Protein AF-A0A6N7FME1-F1 (afdb_monomer)

pLDDT: mean 81.4, std 13.8, range [43.5, 94.56]

Nearest PDB structures (foldseek):
  6wge-assembly1_A  TM=6.041E-01  e=8.818E-01  Homo sapiens
  6wg3-assembly1_A  TM=5.925E-01  e=1.196E+00  Homo sapiens
  2xsx-assembly1_A  TM=4.482E-01  e=1.621E+00  Homo sapiens

Sequence (65 aa):
MRDKGCPAGCEADIVTIALRGASGCDITLTSCSGCDHRWWRRDGALVELHDLLDELSPAALRRVS

Secondary structure (DSSP, 8-state):
----S-TT---S-EEEEEEE-TTS-EEEEEEETTT--EEEEETTEEE-HHHHHHHHSHHHHTT--

Mean predicted aligned error: 6.88 Å

Radius of gyration: 13.34 Å; Cα contacts (8 Å, |Δi|>4): 104; chains: 1; bounding box: 29×16×37 Å

Foldseek 3Di:
DDDDDDPVPDPADKDKDWDQFLVRWIKIWIAGPPPRDIWIDTNRHTDDPVVVVVCVDPVNNVVSD

Solvent-accessible surface area (backbone atoms only — not comparable to full-atom values): 4075 Å² total; per-residue (Å²): 135,84,82,85,66,37,92,88,70,49,93,44,61,74,50,76,47,82,45,78,41,89,91,71,45,47,32,33,47,34,33,25,75,72,76,68,53,69,51,35,26,50,77,82,43,80,48,59,69,68,71,53,46,58,59,71,28,72,74,44,55,59,72,78,106

Structure (mmCIF, N/CA/C/O backbone):
data_AF-A0A6N7FME1-F1
#
_entry.id   AF-A0A6N7FME1-F1
#
loop_
_atom_site.group_PDB
_atom_site.id
_atom_site.type_symbol
_atom_site.label_atom_id
_atom_site.label_alt_id
_atom_site.label_comp_id
_atom_site.label_asym_id
_atom_site.label_entity_id
_atom_site.label_seq_id
_atom_site.pdbx_PDB_ins_code
_atom_site.Cartn_x
_atom_site.Cartn_y
_atom_site.Cartn_z
_atom_site.occupancy
_atom_site.B_iso_or_equiv
_atom_site.auth_seq_id
_atom_site.auth_comp_id
_atom_site.auth_asym_id
_atom_site.auth_atom_id
_atom_site.pdbx_PDB_model_num
ATOM 1 N N . MET A 1 1 ? 11.133 -8.989 4.221 1.00 43.50 1 MET A N 1
ATOM 2 C CA . MET A 1 1 ? 10.688 -9.721 3.012 1.00 43.50 1 MET A CA 1
ATOM 3 C C . MET A 1 1 ? 10.796 -8.738 1.850 1.00 43.50 1 MET A C 1
ATOM 5 O O . MET A 1 1 ? 10.302 -7.634 2.005 1.00 43.50 1 MET A O 1
ATOM 9 N N . ARG A 1 2 ? 11.554 -9.033 0.784 1.00 49.22 2 ARG A N 1
ATOM 10 C CA . ARG A 1 2 ? 11.764 -8.106 -0.350 1.00 49.22 2 ARG A CA 1
ATOM 11 C C . ARG A 1 2 ? 10.565 -8.202 -1.302 1.00 49.22 2 ARG A C 1
ATOM 13 O O . ARG A 1 2 ? 10.366 -9.274 -1.869 1.00 49.22 2 ARG A O 1
ATOM 20 N N . ASP A 1 3 ? 9.808 -7.121 -1.483 1.00 57.31 3 ASP A N 1
ATOM 21 C CA . ASP A 1 3 ? 8.829 -7.009 -2.571 1.00 57.31 3 ASP A CA 1
ATOM 22 C C . ASP A 1 3 ? 9.575 -7.064 -3.912 1.00 57.31 3 ASP A C 1
ATOM 24 O O . ASP A 1 3 ? 10.429 -6.227 -4.210 1.00 57.31 3 ASP A O 1
ATOM 28 N N . LYS A 1 4 ? 9.317 -8.112 -4.699 1.00 66.06 4 LYS A N 1
ATOM 29 C CA . LYS A 1 4 ? 9.908 -8.295 -6.026 1.00 66.06 4 LYS A CA 1
ATOM 30 C C . LYS A 1 4 ? 9.077 -7.540 -7.066 1.00 66.06 4 LYS A C 1
ATOM 32 O O . LYS A 1 4 ? 8.284 -8.144 -7.774 1.00 66.06 4 LYS A O 1
ATOM 37 N N . GLY A 1 5 ? 9.301 -6.233 -7.162 1.00 78.38 5 GLY A N 1
ATOM 38 C CA . GLY A 1 5 ? 8.871 -5.423 -8.304 1.00 78.38 5 GLY A CA 1
ATOM 39 C C . GLY A 1 5 ? 7.381 -5.086 -8.361 1.00 78.38 5 GLY A C 1
ATOM 40 O O . GLY A 1 5 ? 6.594 -5.422 -7.476 1.00 78.38 5 GLY A O 1
ATOM 41 N N . CYS A 1 6 ? 7.009 -4.354 -9.409 1.00 88.06 6 CYS A N 1
ATOM 42 C CA . CYS A 1 6 ? 5.640 -3.912 -9.616 1.00 88.06 6 CYS A CA 1
ATOM 43 C C . CYS A 1 6 ? 4.761 -5.053 -10.152 1.00 88.06 6 CYS A C 1
ATOM 45 O O . CYS A 1 6 ? 5.127 -5.669 -11.154 1.00 88.06 6 CYS A O 1
ATOM 47 N N . PRO A 1 7 ? 3.565 -5.281 -9.579 1.00 85.94 7 PRO A N 1
ATOM 48 C CA . PRO A 1 7 ? 2.607 -6.271 -10.081 1.00 85.94 7 PRO A CA 1
ATOM 49 C C . PRO A 1 7 ? 2.192 -6.051 -11.541 1.00 85.94 7 PRO A C 1
ATOM 51 O O . PRO A 1 7 ? 1.880 -7.006 -12.245 1.00 85.94 7 PRO A O 1
ATOM 54 N N . ALA A 1 8 ? 2.223 -4.801 -12.012 1.00 86.44 8 ALA A N 1
ATOM 55 C CA . ALA A 1 8 ? 1.926 -4.445 -13.397 1.00 86.44 8 ALA A CA 1
ATOM 56 C C . ALA A 1 8 ? 3.091 -4.728 -14.370 1.00 86.44 8 ALA A C 1
ATOM 58 O O . ALA A 1 8 ? 2.997 -4.391 -15.547 1.00 86.44 8 ALA A O 1
ATOM 59 N N . GLY A 1 9 ? 4.198 -5.312 -13.897 1.00 86.38 9 GLY A N 1
ATOM 60 C CA . GLY A 1 9 ? 5.367 -5.631 -14.720 1.00 86.38 9 GLY A CA 1
ATOM 61 C C . GLY A 1 9 ? 6.292 -4.443 -14.996 1.00 86.38 9 GLY A C 1
ATOM 62 O O . GLY A 1 9 ? 7.156 -4.536 -15.861 1.00 86.38 9 GLY A O 1
ATOM 63 N N . CYS A 1 10 ? 6.128 -3.326 -14.277 1.00 85.38 10 CYS A N 1
ATOM 64 C CA . CYS A 1 10 ? 7.058 -2.196 -14.347 1.00 85.38 10 CYS A CA 1
ATOM 65 C C . CYS A 1 10 ? 8.414 -2.581 -13.710 1.00 85.38 10 CYS A C 1
ATOM 67 O O . CYS A 1 10 ? 8.447 -3.156 -12.620 1.00 85.38 10 CYS A O 1
ATOM 69 N N . GLU A 1 11 ? 9.528 -2.204 -14.347 1.00 87.12 11 GLU A N 1
ATOM 70 C CA . GLU A 1 11 ? 10.894 -2.356 -13.804 1.00 87.12 11 GLU A CA 1
ATOM 71 C C . GLU A 1 11 ? 11.402 -1.078 -13.103 1.00 87.12 11 GLU A C 1
ATOM 73 O O . GLU A 1 11 ? 12.602 -0.836 -13.014 1.00 87.12 11 GLU A O 1
ATOM 78 N N . ALA A 1 12 ? 10.491 -0.226 -12.631 1.00 88.81 12 ALA A N 1
ATOM 79 C CA . ALA A 1 12 ? 10.838 1.012 -11.939 1.00 88.81 12 ALA A CA 1
ATOM 80 C C . ALA A 1 12 ? 10.911 0.824 -10.416 1.00 88.81 12 ALA A C 1
ATOM 82 O O . ALA A 1 12 ? 10.458 -0.184 -9.865 1.00 88.81 12 ALA A O 1
ATOM 83 N N . ASP A 1 13 ? 11.454 1.833 -9.737 1.00 91.06 13 ASP A N 1
ATOM 84 C CA . ASP A 1 13 ? 11.563 1.840 -8.282 1.00 91.06 13 ASP A CA 1
ATOM 85 C C . ASP A 1 13 ? 10.198 1.754 -7.595 1.00 91.06 13 ASP A C 1
ATOM 87 O O . ASP A 1 13 ? 9.188 2.300 -8.052 1.00 91.06 13 ASP A O 1
ATOM 91 N N . ILE A 1 14 ? 10.199 1.089 -6.443 1.00 92.50 14 ILE A N 1
ATOM 92 C CA . ILE A 1 14 ? 9.027 0.922 -5.598 1.00 92.50 14 ILE A CA 1
ATOM 93 C C . ILE A 1 14 ? 9.164 1.807 -4.361 1.00 92.50 14 ILE A C 1
ATOM 95 O O . ILE A 1 14 ? 10.128 1.691 -3.603 1.00 92.50 14 ILE A O 1
ATOM 99 N N . VAL A 1 15 ? 8.171 2.661 -4.130 1.00 92.94 15 VAL A N 1
ATOM 100 C CA . VAL A 1 15 ? 8.062 3.494 -2.929 1.00 92.94 15 VAL A CA 1
ATOM 101 C C . VAL A 1 15 ? 7.113 2.808 -1.957 1.00 92.94 15 VAL A C 1
ATOM 103 O O . VAL A 1 15 ? 6.039 2.364 -2.349 1.00 92.94 15 VAL A O 1
ATOM 106 N N . THR A 1 16 ? 7.501 2.699 -0.685 1.00 92.94 16 THR A N 1
ATOM 107 C CA . THR A 1 16 ? 6.660 2.103 0.365 1.00 92.94 16 THR A CA 1
ATOM 108 C C . THR A 1 16 ? 6.521 3.056 1.540 1.00 92.94 16 THR A C 1
ATOM 110 O O . THR A 1 16 ? 7.514 3.575 2.047 1.00 92.94 16 THR A O 1
ATOM 113 N N . ILE A 1 17 ? 5.285 3.256 1.985 1.00 91.88 17 ILE A N 1
ATOM 114 C CA . ILE A 1 17 ? 4.927 4.050 3.158 1.00 91.88 17 ILE A CA 1
ATOM 115 C C . ILE A 1 17 ? 4.286 3.106 4.170 1.00 91.88 17 ILE A C 1
ATOM 117 O O . ILE A 1 17 ? 3.296 2.447 3.859 1.00 91.88 17 ILE A O 1
ATOM 121 N N . ALA A 1 18 ? 4.847 3.048 5.377 1.00 91.06 18 ALA A N 1
ATOM 122 C CA . ALA A 1 18 ? 4.263 2.317 6.493 1.00 91.06 18 ALA A CA 1
ATOM 123 C C . ALA A 1 18 ? 3.332 3.226 7.306 1.00 91.06 18 ALA A C 1
ATOM 125 O O . ALA A 1 18 ? 3.669 4.365 7.630 1.00 91.06 18 ALA A O 1
ATOM 126 N N . LEU A 1 19 ? 2.164 2.695 7.635 1.00 86.75 19 LEU A N 1
ATOM 127 C CA . LEU A 1 19 ? 1.097 3.302 8.411 1.00 86.75 19 LEU A CA 1
ATOM 128 C C . LEU A 1 19 ? 0.764 2.341 9.551 1.00 86.75 19 LEU A C 1
ATOM 130 O O . LEU A 1 19 ? 0.722 1.127 9.361 1.00 86.75 19 LEU A O 1
ATOM 134 N N . ARG A 1 20 ? 0.495 2.875 10.740 1.00 81.75 20 ARG A N 1
ATOM 135 C CA . ARG A 1 20 ? 0.012 2.060 11.853 1.00 81.75 20 ARG A CA 1
ATOM 136 C C . ARG A 1 20 ? -1.501 2.187 11.942 1.00 81.75 20 ARG A C 1
ATOM 138 O O . ARG A 1 20 ? -2.012 3.289 12.140 1.00 81.75 20 ARG A O 1
ATOM 145 N N . GLY A 1 21 ? -2.198 1.068 11.767 1.00 73.56 21 GLY A N 1
ATOM 146 C CA . GLY A 1 21 ? -3.644 0.993 11.912 1.00 73.56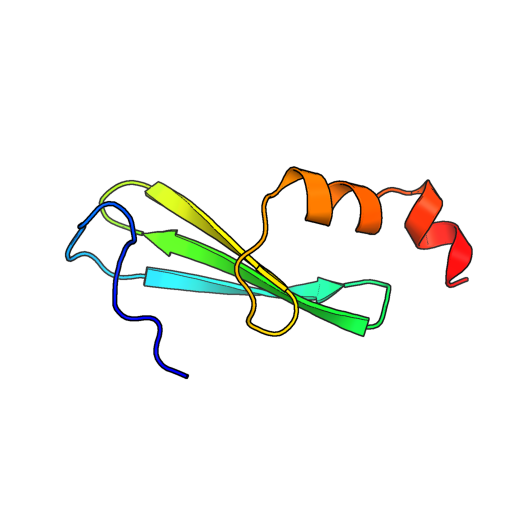 21 GLY A CA 1
ATOM 147 C C . GLY A 1 21 ? -4.071 1.204 13.362 1.00 73.56 21 GLY A C 1
ATOM 148 O O . GLY A 1 21 ? -3.320 0.936 14.301 1.00 73.56 21 GLY A O 1
ATOM 149 N N . ALA A 1 22 ? -5.303 1.666 13.562 1.00 72.69 22 ALA A N 1
ATOM 150 C CA . ALA A 1 22 ? -5.835 1.925 14.900 1.00 72.69 22 ALA A CA 1
ATOM 151 C C . ALA A 1 22 ? -6.026 0.654 15.741 1.00 72.69 22 ALA A C 1
ATOM 153 O O . ALA A 1 22 ? -5.970 0.707 16.964 1.00 72.69 22 ALA A O 1
ATOM 154 N N . SER A 1 23 ? -6.204 -0.495 15.088 1.00 73.38 23 SER A N 1
ATOM 155 C CA . SER A 1 23 ? -6.231 -1.820 15.715 1.00 73.38 23 SER A CA 1
ATOM 156 C C . SER A 1 23 ? -4.832 -2.364 16.044 1.00 73.38 23 SER A C 1
ATOM 158 O O . SER A 1 23 ? -4.714 -3.477 16.551 1.00 73.38 23 SER A O 1
ATOM 160 N N . GLY A 1 24 ? -3.769 -1.601 15.759 1.00 78.88 24 GLY A N 1
ATOM 161 C CA . GLY A 1 24 ? -2.378 -2.003 15.963 1.00 78.88 24 GLY A CA 1
ATOM 162 C C . GLY A 1 24 ? -1.772 -2.820 14.819 1.00 78.88 24 GLY A C 1
ATOM 163 O O . GLY A 1 24 ? -0.603 -3.183 14.924 1.00 78.88 24 GLY A O 1
ATOM 164 N N . CYS A 1 25 ? -2.524 -3.083 13.744 1.00 81.69 25 CYS A N 1
ATOM 165 C CA . CYS A 1 25 ? -2.005 -3.735 12.539 1.00 81.69 25 CYS A CA 1
ATOM 166 C C . CYS A 1 25 ? -1.034 -2.828 11.770 1.00 81.69 25 CYS A C 1
ATOM 168 O O . CYS A 1 25 ? -1.162 -1.595 11.775 1.00 81.69 25 CYS A O 1
ATOM 170 N N . ASP A 1 26 ? -0.076 -3.445 11.082 1.00 89.12 26 ASP A N 1
ATOM 171 C CA . ASP A 1 26 ? 0.852 -2.732 10.209 1.00 89.12 26 ASP A CA 1
ATOM 172 C C . ASP A 1 26 ? 0.262 -2.671 8.798 1.00 89.12 26 ASP A C 1
ATOM 174 O O . ASP A 1 26 ? 0.012 -3.694 8.156 1.00 89.12 26 ASP A O 1
ATOM 178 N N . ILE A 1 27 ? 0.038 -1.456 8.308 1.00 90.56 27 ILE A N 1
ATOM 179 C CA . ILE A 1 27 ? -0.492 -1.193 6.973 1.00 90.56 27 ILE A CA 1
ATOM 180 C C . ILE A 1 27 ? 0.641 -0.609 6.137 1.00 90.56 27 ILE A C 1
ATOM 182 O O . ILE A 1 27 ? 1.314 0.327 6.561 1.00 90.56 27 ILE A O 1
ATOM 186 N N . THR A 1 28 ? 0.856 -1.108 4.926 1.00 92.81 28 THR A N 1
ATOM 187 C CA . THR A 1 28 ? 1.775 -0.476 3.975 1.00 92.81 28 THR A CA 1
ATOM 188 C C . THR A 1 28 ? 1.057 -0.106 2.693 1.00 92.81 28 THR A C 1
ATOM 190 O O . THR A 1 28 ? 0.359 -0.923 2.095 1.00 92.81 28 THR A O 1
ATOM 193 N N . LEU A 1 29 ? 1.255 1.139 2.261 1.00 93.25 29 LEU A N 1
ATOM 194 C CA . LEU A 1 29 ? 0.967 1.575 0.902 1.00 93.25 29 LEU A CA 1
ATOM 195 C C . LEU A 1 29 ? 2.245 1.441 0.088 1.00 93.25 29 LEU A C 1
ATOM 197 O O . LEU A 1 29 ? 3.276 2.010 0.452 1.00 93.25 29 LEU A O 1
ATOM 201 N N . THR A 1 30 ? 2.155 0.758 -1.039 1.00 94.56 30 THR A N 1
ATOM 202 C CA . THR A 1 30 ? 3.261 0.614 -1.973 1.00 94.56 30 THR A CA 1
ATOM 203 C C . THR A 1 30 ? 2.858 1.146 -3.347 1.00 94.56 30 THR A C 1
ATOM 205 O O . THR A 1 30 ? 1.740 0.905 -3.803 1.00 94.56 30 THR A O 1
ATOM 208 N N . SER A 1 31 ? 3.752 1.885 -4.008 1.00 94.00 31 SER A N 1
ATOM 209 C CA . SER A 1 31 ?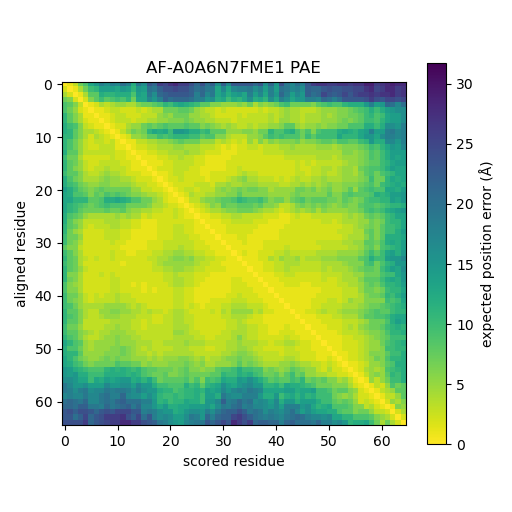 3.544 2.425 -5.356 1.00 94.00 31 SER A CA 1
ATOM 210 C C . SER A 1 31 ? 4.756 2.211 -6.272 1.00 94.00 31 SER A C 1
ATOM 212 O O . SER A 1 31 ? 5.902 2.297 -5.830 1.00 94.00 31 SER A O 1
ATOM 214 N N . CYS A 1 32 ? 4.515 1.939 -7.563 1.00 94.19 32 CYS A N 1
ATOM 215 C CA . CYS A 1 32 ? 5.561 1.960 -8.601 1.00 94.19 32 CYS A CA 1
ATOM 216 C C . CYS A 1 32 ? 5.761 3.393 -9.116 1.00 94.19 32 CYS A C 1
ATOM 218 O O . CYS A 1 32 ? 4.807 4.026 -9.564 1.00 94.19 32 CYS A O 1
ATOM 220 N N . SER A 1 33 ? 7.005 3.877 -9.138 1.00 93.00 33 SER A N 1
ATOM 221 C CA . SER A 1 33 ? 7.345 5.218 -9.645 1.00 93.00 33 SER A CA 1
ATOM 222 C C . SER A 1 33 ? 7.166 5.372 -11.161 1.00 93.00 33 SER A C 1
ATOM 224 O O . SER A 1 33 ? 6.991 6.485 -11.647 1.00 93.00 33 SER A O 1
ATOM 226 N N . GLY A 1 34 ? 7.191 4.264 -11.910 1.00 93.62 34 GLY A N 1
ATOM 227 C CA . GLY A 1 34 ? 7.091 4.259 -13.372 1.00 93.62 34 GLY A CA 1
ATOM 228 C C . GLY A 1 34 ? 5.668 4.209 -13.936 1.00 93.62 34 GLY A C 1
ATOM 229 O O . GLY A 1 34 ? 5.421 4.786 -14.988 1.00 93.62 34 GLY A O 1
ATOM 230 N N . CYS A 1 35 ? 4.731 3.523 -13.272 1.00 93.50 35 CYS A N 1
ATOM 231 C CA . CYS A 1 35 ? 3.357 3.349 -13.774 1.00 93.50 35 CYS A CA 1
ATOM 232 C C . CYS A 1 35 ? 2.265 3.798 -12.796 1.00 93.50 35 CYS A C 1
ATOM 234 O O . CYS A 1 35 ? 1.086 3.658 -13.106 1.00 93.50 35 CYS A O 1
ATOM 236 N N . ASP A 1 36 ? 2.647 4.295 -11.616 1.00 92.62 36 ASP A N 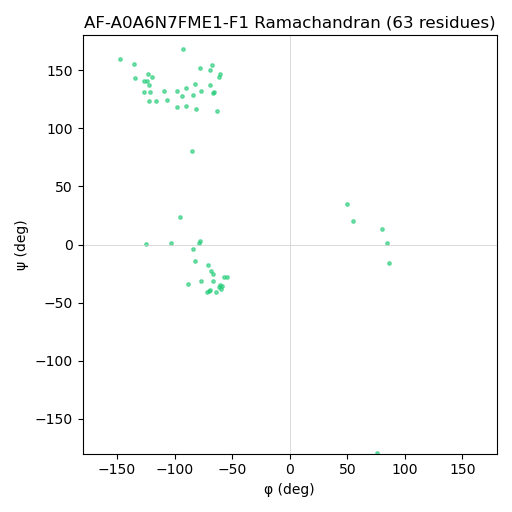1
ATOM 237 C CA . ASP A 1 36 ? 1.741 4.706 -10.536 1.00 92.62 36 ASP A CA 1
ATOM 238 C C .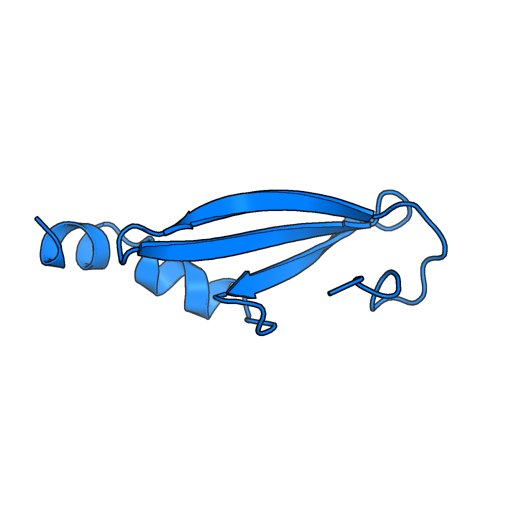 ASP A 1 36 ? 0.753 3.610 -10.092 1.00 92.62 36 ASP A C 1
ATOM 240 O O . ASP A 1 36 ? -0.268 3.882 -9.464 1.00 92.62 36 ASP A O 1
ATOM 244 N N . HIS A 1 37 ? 1.053 2.338 -10.382 1.00 92.94 37 HIS A N 1
ATOM 245 C CA . HIS A 1 37 ? 0.297 1.229 -9.821 1.00 92.94 37 HIS A CA 1
ATOM 246 C C . HIS A 1 37 ? 0.510 1.195 -8.308 1.00 92.94 37 HIS A C 1
ATOM 248 O O . HIS A 1 37 ? 1.651 1.251 -7.837 1.00 92.94 37 HIS A O 1
ATOM 254 N N . ARG A 1 38 ? -0.592 1.099 -7.561 1.00 93.25 38 ARG A N 1
ATOM 255 C CA . ARG A 1 38 ? -0.619 1.160 -6.100 1.00 93.25 38 ARG A CA 1
ATOM 256 C C . ARG A 1 38 ? -1.272 -0.083 -5.543 1.00 93.25 38 ARG A C 1
ATOM 258 O O . ARG A 1 38 ? -2.273 -0.549 -6.079 1.00 93.25 38 ARG A O 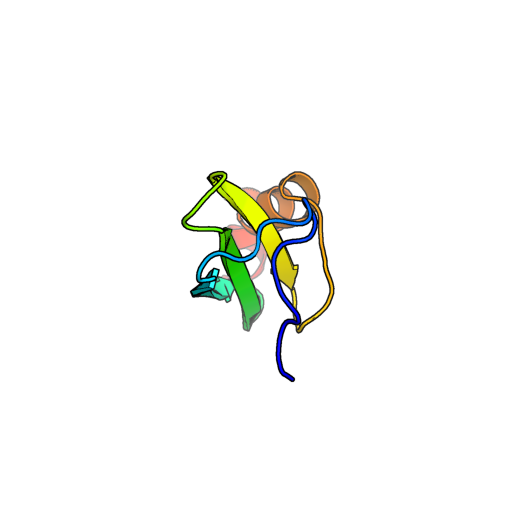1
ATOM 265 N N . TRP A 1 39 ? -0.727 -0.576 -4.446 1.00 93.62 39 TRP A N 1
ATOM 266 C CA . TRP A 1 39 ? -1.281 -1.712 -3.736 1.00 93.62 39 TRP A CA 1
ATOM 267 C C . TRP A 1 39 ? -1.030 -1.583 -2.245 1.00 93.62 39 TRP A C 1
ATOM 269 O O . TRP A 1 39 ? -0.152 -0.839 -1.798 1.00 93.62 39 TRP A O 1
ATOM 279 N N . TRP A 1 40 ? -1.826 -2.318 -1.483 1.00 93.31 40 TRP A N 1
ATOM 280 C CA . TRP A 1 40 ? -1.821 -2.243 -0.038 1.00 93.31 40 TRP A CA 1
ATOM 281 C C . TRP A 1 40 ? -1.475 -3.586 0.569 1.00 93.31 40 TRP A C 1
ATOM 283 O O . TRP A 1 40 ? -1.882 -4.631 0.059 1.00 93.31 40 TRP A O 1
ATOM 293 N N . ARG A 1 41 ? -0.747 -3.566 1.682 1.00 91.88 41 ARG A N 1
ATOM 294 C CA . ARG A 1 41 ? -0.597 -4.747 2.524 1.00 91.88 41 ARG A CA 1
ATOM 295 C C . ARG A 1 41 ? -1.051 -4.461 3.944 1.00 91.88 41 ARG A C 1
ATOM 297 O O . ARG A 1 41 ? -0.860 -3.358 4.449 1.00 91.88 41 ARG A O 1
ATOM 304 N N . ARG A 1 42 ? -1.603 -5.484 4.585 1.00 90.31 42 ARG A N 1
ATOM 305 C CA . ARG A 1 42 ? -1.912 -5.529 6.012 1.00 90.31 42 ARG A CA 1
ATOM 306 C C . ARG A 1 42 ? -1.180 -6.710 6.623 1.00 90.31 4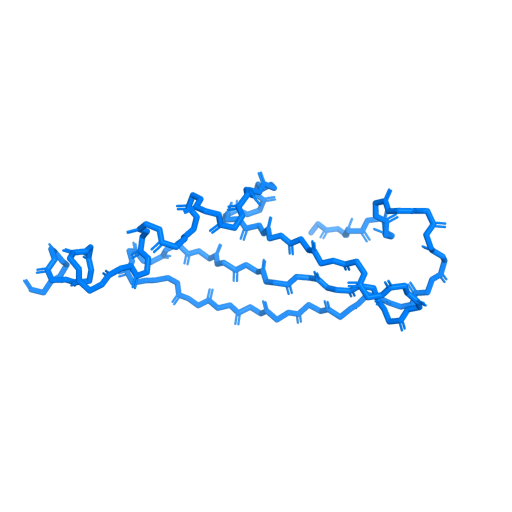2 ARG A C 1
ATOM 308 O O . ARG A 1 42 ? -1.324 -7.830 6.139 1.00 90.31 42 ARG A O 1
ATOM 315 N N . ASP A 1 43 ? -0.356 -6.451 7.632 1.00 90.06 43 ASP A N 1
ATOM 316 C CA . ASP A 1 43 ? 0.466 -7.462 8.309 1.00 90.06 43 ASP A CA 1
ATOM 317 C C . ASP A 1 43 ? 1.259 -8.335 7.304 1.00 90.06 43 ASP A C 1
ATOM 319 O O . ASP A 1 43 ? 1.454 -9.538 7.469 1.00 90.06 43 ASP A O 1
ATOM 323 N N . GLY A 1 44 ? 1.692 -7.709 6.201 1.00 88.62 44 GLY A N 1
ATOM 324 C CA . GLY A 1 44 ? 2.415 -8.336 5.090 1.00 88.62 44 GLY A CA 1
ATOM 325 C C . GLY A 1 44 ? 1.549 -8.973 3.991 1.00 88.62 44 GLY A C 1
ATOM 326 O O . GLY A 1 44 ? 2.062 -9.196 2.889 1.00 88.62 44 GLY A O 1
ATOM 327 N N . ALA A 1 45 ? 0.257 -9.217 4.215 1.00 90.62 45 ALA A N 1
ATOM 328 C CA . ALA A 1 45 ? -0.660 -9.779 3.218 1.00 90.62 45 ALA A CA 1
ATOM 329 C C . ALA A 1 45 ? -1.196 -8.700 2.268 1.00 90.62 45 ALA A C 1
ATOM 331 O O . ALA A 1 45 ? -1.539 -7.617 2.720 1.00 90.62 45 ALA A O 1
ATOM 332 N N . LEU A 1 46 ? -1.273 -8.992 0.965 1.00 91.25 46 LEU A N 1
ATOM 333 C CA . LEU A 1 46 ? -1.891 -8.096 -0.020 1.00 91.25 46 LEU A CA 1
ATOM 334 C C . LEU A 1 46 ?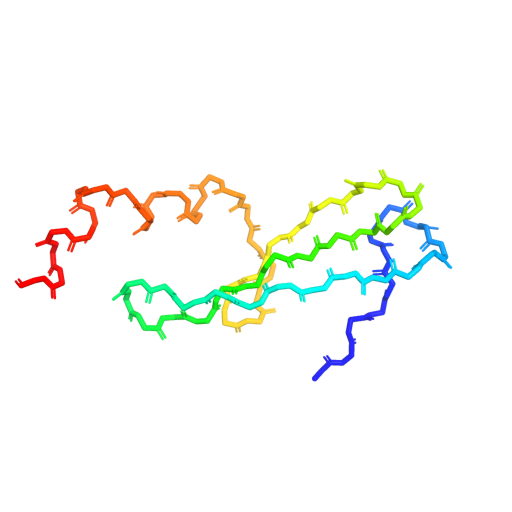 -3.396 -7.998 0.258 1.00 91.25 46 LEU A C 1
ATOM 336 O O . LEU A 1 46 ? -4.048 -9.029 0.415 1.00 91.25 46 LEU A O 1
ATOM 340 N N . VAL A 1 47 ? -3.923 -6.780 0.313 1.00 91.88 47 VAL A N 1
ATOM 341 C CA . VAL A 1 47 ? -5.339 -6.507 0.590 1.00 91.88 47 VAL A CA 1
ATOM 342 C C . VAL A 1 47 ? -5.875 -5.451 -0.365 1.00 91.88 47 VAL A C 1
ATOM 344 O O . VAL A 1 47 ? -5.121 -4.622 -0.886 1.00 91.88 47 VAL A O 1
ATOM 347 N N 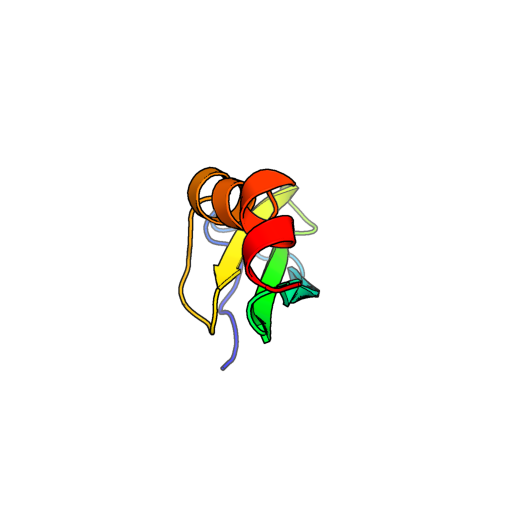. GLU A 1 48 ? -7.186 -5.468 -0.576 1.00 90.88 48 GLU A N 1
ATOM 348 C CA . GLU A 1 48 ? -7.862 -4.431 -1.341 1.00 90.88 48 GLU A CA 1
ATOM 349 C C . GLU A 1 48 ? -8.049 -3.166 -0.498 1.00 90.88 48 GLU A C 1
ATOM 351 O O . GLU A 1 48 ? -8.174 -3.206 0.727 1.00 90.88 48 GLU A O 1
ATOM 356 N N . LEU A 1 49 ? -8.095 -2.006 -1.159 1.00 87.12 49 LEU A N 1
ATOM 357 C CA . LEU A 1 49 ? -8.263 -0.730 -0.459 1.00 87.12 49 LEU A CA 1
ATOM 358 C C . LEU A 1 49 ? -9.590 -0.668 0.315 1.00 87.12 49 LEU A C 1
ATOM 360 O O . LEU A 1 49 ? -9.633 -0.088 1.394 1.00 87.12 49 LEU A O 1
ATOM 364 N N . HIS A 1 50 ? -10.670 -1.246 -0.218 1.00 85.31 50 HIS A N 1
ATOM 365 C CA . HIS A 1 50 ? -11.974 -1.193 0.446 1.00 85.31 50 HIS A CA 1
ATOM 366 C C . HIS A 1 50 ? -11.966 -1.931 1.792 1.00 85.31 50 HIS A C 1
ATOM 368 O O . HIS A 1 50 ? -12.451 -1.373 2.773 1.00 85.31 50 HIS A O 1
ATOM 374 N N . ASP A 1 51 ? -11.317 -3.098 1.864 1.00 84.06 51 ASP A N 1
ATOM 375 C CA . ASP A 1 51 ? -11.158 -3.862 3.107 1.00 84.06 51 ASP A CA 1
ATOM 376 C C . ASP A 1 51 ? -10.409 -3.050 4.178 1.00 84.06 51 ASP A C 1
ATOM 378 O O . ASP A 1 51 ? -10.759 -3.069 5.356 1.00 84.06 51 ASP A O 1
ATOM 382 N N . LEU A 1 52 ? -9.402 -2.273 3.764 1.00 82.44 52 LEU A N 1
ATOM 383 C CA . LEU A 1 52 ? -8.658 -1.377 4.654 1.00 82.44 52 LEU A CA 1
ATOM 384 C C . LEU A 1 52 ? -9.474 -0.173 5.130 1.00 82.44 52 LEU A C 1
ATOM 386 O O . LEU A 1 52 ? -9.344 0.255 6.280 1.00 82.44 52 LEU A O 1
ATOM 390 N N . LEU A 1 53 ? -10.283 0.421 4.252 1.00 82.62 53 LEU A N 1
ATOM 391 C CA . LEU A 1 53 ? -11.055 1.621 4.579 1.00 82.62 53 LEU A CA 1
ATOM 392 C C . LEU A 1 53 ? -12.131 1.351 5.632 1.00 82.62 53 LEU A C 1
ATOM 394 O O . LEU A 1 53 ? -12.397 2.230 6.455 1.00 82.62 53 LEU A O 1
ATOM 398 N N . ASP A 1 54 ? -12.696 0.146 5.663 1.00 77.69 54 ASP A N 1
ATOM 399 C CA . ASP A 1 54 ? -13.657 -0.249 6.694 1.00 77.69 54 ASP A CA 1
ATOM 400 C C . ASP A 1 54 ? -13.04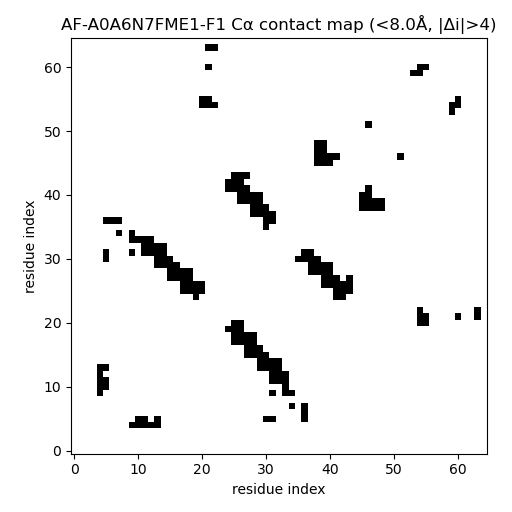0 -0.187 8.105 1.00 77.69 54 ASP A C 1
ATOM 402 O O . ASP A 1 54 ? -13.698 0.248 9.058 1.00 77.69 54 ASP A O 1
ATOM 406 N N . GLU A 1 55 ? -11.751 -0.510 8.237 1.00 67.81 55 GLU A N 1
ATOM 407 C CA . GLU A 1 55 ? -10.996 -0.443 9.498 1.00 67.81 55 GLU A CA 1
ATOM 408 C C . GLU A 1 55 ? -10.581 0.978 9.888 1.00 67.81 55 GLU A C 1
ATOM 410 O O . GLU A 1 55 ? -10.485 1.301 11.074 1.00 67.81 55 GLU A O 1
ATOM 415 N N . LEU A 1 56 ? -10.342 1.838 8.897 1.00 68.25 56 LEU A N 1
ATOM 416 C CA . LEU A 1 56 ? -10.030 3.254 9.105 1.00 68.25 56 LEU A CA 1
ATOM 417 C C . LEU A 1 56 ? -11.291 4.112 9.272 1.00 68.25 56 LEU A C 1
ATOM 419 O O . LEU A 1 56 ? -11.195 5.313 9.542 1.00 68.25 56 LEU A O 1
ATOM 423 N N . SER A 1 57 ? -12.478 3.517 9.127 1.00 69.81 57 SER A N 1
ATOM 424 C CA . SER A 1 57 ? -13.734 4.236 9.275 1.00 69.81 57 SER A CA 1
ATOM 425 C C . SER A 1 57 ? -13.875 4.805 10.698 1.00 69.81 57 SER A C 1
ATOM 427 O O . SER A 1 57 ? -13.513 4.154 11.684 1.00 69.81 57 SER A O 1
ATOM 429 N N . PRO A 1 58 ? -14.473 5.999 10.866 1.00 64.44 58 PRO A N 1
ATOM 430 C CA . PRO A 1 58 ? -14.736 6.574 12.187 1.00 64.44 58 PRO A CA 1
ATOM 431 C C . PRO A 1 58 ? -15.529 5.643 13.117 1.00 64.44 58 PRO A C 1
ATOM 433 O O . PRO A 1 58 ? -15.401 5.722 14.338 1.00 64.44 58 PRO A O 1
ATOM 436 N N . ALA A 1 59 ? -16.351 4.756 12.548 1.00 63.94 59 ALA A N 1
ATOM 437 C CA . ALA A 1 59 ? -17.097 3.749 13.292 1.00 63.94 59 ALA A CA 1
ATOM 438 C C . ALA A 1 59 ? -16.185 2.658 13.879 1.00 63.94 59 ALA A C 1
ATOM 440 O O . ALA A 1 59 ? -16.402 2.240 15.017 1.00 63.94 59 ALA A O 1
ATOM 441 N N . ALA A 1 60 ? -15.161 2.227 13.139 1.00 59.59 60 ALA A N 1
ATOM 442 C CA . ALA A 1 60 ? -14.154 1.285 13.617 1.00 59.59 60 ALA A CA 1
ATOM 443 C C . ALA A 1 60 ? -13.208 1.933 14.642 1.00 59.59 60 ALA A C 1
ATOM 445 O O . ALA A 1 60 ? -12.953 1.346 15.693 1.00 59.59 60 ALA A O 1
ATOM 446 N N . LEU A 1 61 ? -12.791 3.183 14.407 1.00 58.97 61 LEU A N 1
ATOM 447 C CA . LEU A 1 61 ? -11.932 3.950 15.322 1.00 58.97 61 LEU A CA 1
ATOM 448 C C . LEU A 1 61 ? -12.546 4.124 16.723 1.00 58.97 61 LEU A C 1
ATOM 450 O O . LEU A 1 61 ? -11.840 4.044 17.724 1.00 58.97 61 LEU A O 1
ATOM 454 N N . ARG A 1 62 ? -13.872 4.290 16.810 1.00 58.03 62 ARG A N 1
ATOM 455 C CA . ARG A 1 62 ? -14.604 4.427 18.085 1.00 58.03 62 ARG A CA 1
ATOM 456 C C . ARG A 1 62 ? -14.685 3.147 18.919 1.00 58.03 62 ARG A C 1
ATOM 458 O O . ARG A 1 62 ? -15.010 3.234 20.095 1.00 58.03 62 ARG A O 1
ATOM 465 N N . ARG A 1 63 ? -14.443 1.966 18.338 1.00 54.12 63 ARG A N 1
ATOM 466 C CA . ARG A 1 63 ? -14.509 0.679 19.063 1.00 54.12 63 ARG A CA 1
ATOM 467 C C . ARG A 1 63 ? -13.239 0.353 19.848 1.00 54.12 63 ARG A C 1
ATOM 469 O O . ARG A 1 63 ? -13.264 -0.561 20.661 1.00 54.12 63 ARG A O 1
ATOM 476 N N . VAL A 1 64 ? -12.148 1.068 19.582 1.00 52.12 64 VAL A N 1
ATOM 477 C CA . VAL A 1 64 ? -10.836 0.863 20.221 1.00 52.12 64 VAL A CA 1
ATOM 478 C C . VAL A 1 64 ? -10.562 1.938 21.294 1.00 52.12 64 VAL A C 1
ATOM 480 O O . VAL A 1 64 ? -9.497 1.948 21.900 1.00 52.12 64 VAL A O 1
ATOM 483 N N . SER A 1 65 ? -11.518 2.853 21.520 1.00 50.84 65 SER A N 1
ATOM 484 C CA . SER A 1 65 ? -11.432 3.966 22.483 1.00 50.84 65 SER A CA 1
ATOM 485 C C . SER A 1 65 ? -12.005 3.611 23.850 1.00 50.84 65 SER A C 1
ATOM 487 O O . SER A 1 65 ? -13.059 2.937 23.874 1.00 50.84 65 SER A O 1
#